Protein AF-A0A7C5SHK0-F1 (afdb_monomer_lite)

Radius of gyration: 22.22 Å; chains: 1; bounding box: 42×18×76 Å

Foldseek 3Di:
DDFDVVLLVLLVVLVVLLVVLVVCVVVVVVVCNVVSVVVSVVSVVVRDPPDDGDPVSVVSVVVSVVSVVVSVVSVVVVVVVVVVVVVVVVVVVVVVVVVCVVPVD

Structure (mmCIF, N/CA/C/O backbone):
data_AF-A0A7C5SHK0-F1
#
_entry.id   AF-A0A7C5SHK0-F1
#
loop_
_atom_site.group_PDB
_atom_site.id
_atom_site.type_symbol
_atom_site.label_atom_id
_atom_site.label_alt_id
_atom_site.label_comp_id
_atom_site.label_asym_id
_atom_site.label_entity_id
_atom_site.label_seq_id
_atom_site.pdbx_PDB_ins_code
_atom_site.Cartn_x
_atom_site.Cartn_y
_atom_site.Cartn_z
_atom_site.occupancy
_atom_site.B_iso_or_equiv
_atom_site.auth_seq_id
_atom_site.auth_comp_id
_atom_site.auth_asym_id
_atom_site.auth_atom_id
_atom_site.pdbx_PDB_model_num
ATOM 1 N N . MET A 1 1 ? 12.609 -0.882 -31.853 1.00 48.56 1 MET A N 1
ATOM 2 C CA . MET A 1 1 ? 12.584 0.415 -31.149 1.00 48.56 1 MET A CA 1
ATOM 3 C C . MET A 1 1 ? 12.992 0.101 -29.721 1.00 48.56 1 MET A C 1
ATOM 5 O O . MET A 1 1 ? 12.261 -0.628 -29.065 1.00 48.56 1 MET A O 1
ATOM 9 N N . ASN A 1 2 ? 14.216 0.455 -29.321 1.00 53.00 2 ASN A N 1
ATOM 10 C CA . ASN A 1 2 ? 14.704 0.149 -27.973 1.00 53.00 2 ASN A CA 1
ATOM 11 C C . ASN A 1 2 ? 13.965 1.034 -26.960 1.00 53.00 2 ASN A C 1
ATOM 13 O O . ASN A 1 2 ? 13.710 2.196 -27.289 1.00 53.00 2 ASN A O 1
ATOM 17 N N . PRO A 1 3 ? 13.589 0.508 -25.781 1.00 56.75 3 PRO A N 1
ATOM 18 C CA . PRO A 1 3 ? 13.035 1.332 -24.719 1.00 56.75 3 PRO A CA 1
ATOM 19 C C . PRO A 1 3 ? 14.032 2.434 -24.355 1.00 56.75 3 PRO A C 1
ATOM 21 O O . PRO A 1 3 ? 15.243 2.208 -24.355 1.00 56.75 3 PRO A O 1
ATOM 24 N N . ASP A 1 4 ? 13.522 3.633 -24.080 1.00 65.50 4 ASP A N 1
ATOM 25 C CA . ASP A 1 4 ? 14.339 4.681 -23.482 1.00 65.50 4 ASP A CA 1
ATOM 26 C C . ASP A 1 4 ? 14.812 4.167 -22.107 1.00 65.50 4 ASP A C 1
ATOM 28 O O . ASP A 1 4 ? 13.963 3.881 -21.250 1.00 65.50 4 ASP A O 1
ATOM 32 N N . PRO A 1 5 ? 16.132 4.007 -21.885 1.00 67.31 5 PRO A N 1
ATOM 33 C CA . PRO A 1 5 ? 16.662 3.438 -20.648 1.00 67.31 5 PRO A CA 1
ATOM 34 C C . PRO A 1 5 ? 16.252 4.248 -19.410 1.00 67.31 5 PRO A C 1
ATOM 36 O O . PRO A 1 5 ? 16.229 3.707 -18.305 1.00 67.31 5 PRO A O 1
ATOM 39 N N . GLY A 1 6 ? 15.874 5.523 -19.576 1.00 80.38 6 GLY A N 1
ATOM 40 C CA . GLY A 1 6 ? 15.345 6.343 -18.490 1.00 80.38 6 GLY A CA 1
ATOM 41 C C . GLY A 1 6 ? 13.973 5.879 -17.993 1.00 80.38 6 GLY A C 1
ATOM 42 O O . GLY A 1 6 ? 13.740 5.840 -16.786 1.00 80.38 6 GLY A O 1
ATOM 43 N N . VAL A 1 7 ? 13.067 5.484 -18.892 1.00 82.00 7 VAL A N 1
ATOM 44 C CA . VAL A 1 7 ? 11.695 5.094 -18.517 1.00 82.00 7 VAL A CA 1
ATOM 45 C C . VAL A 1 7 ? 11.671 3.705 -17.882 1.00 82.00 7 VAL A C 1
ATOM 47 O O . VAL A 1 7 ? 10.951 3.481 -16.910 1.00 82.00 7 VAL A O 1
ATOM 50 N N . GLU A 1 8 ? 12.496 2.787 -18.381 1.00 84.44 8 GLU A N 1
ATOM 51 C CA . GLU A 1 8 ? 12.657 1.455 -17.793 1.00 84.44 8 GLU A CA 1
ATOM 52 C C . GLU A 1 8 ? 13.237 1.533 -16.373 1.00 84.44 8 GLU A C 1
ATOM 54 O O . GLU A 1 8 ? 12.701 0.916 -15.451 1.00 84.44 8 GLU A O 1
ATOM 59 N N . ALA A 1 9 ? 14.251 2.378 -16.156 1.00 87.00 9 ALA A N 1
ATOM 60 C CA . ALA A 1 9 ? 14.807 2.620 -14.826 1.00 87.00 9 ALA A CA 1
ATOM 61 C C . ALA A 1 9 ? 13.778 3.231 -13.857 1.00 87.00 9 ALA A C 1
ATOM 63 O O . ALA A 1 9 ? 13.730 2.856 -12.684 1.00 87.00 9 ALA A O 1
ATOM 64 N N . LEU A 1 10 ? 12.923 4.144 -14.334 1.00 88.38 10 LEU A N 1
ATOM 65 C CA . LEU A 1 10 ? 11.834 4.708 -13.531 1.00 88.38 10 LEU A CA 1
ATOM 66 C C . LEU A 1 10 ? 10.788 3.648 -13.163 1.00 88.38 10 LEU A C 1
ATOM 68 O O . LEU A 1 10 ? 10.369 3.589 -12.007 1.00 88.38 10 LEU A O 1
ATOM 72 N N . ALA A 1 11 ? 10.391 2.792 -14.107 1.00 87.06 11 ALA A N 1
ATOM 73 C CA . ALA A 1 11 ? 9.450 1.703 -13.850 1.00 87.06 11 ALA A CA 1
ATOM 74 C C . ALA A 1 11 ? 10.020 0.677 -12.854 1.00 87.06 11 ALA A C 1
ATOM 76 O O . ALA A 1 11 ? 9.320 0.265 -11.928 1.00 87.06 11 ALA A O 1
ATOM 77 N N . GLN A 1 12 ? 11.302 0.323 -12.986 1.00 89.00 12 GLN A N 1
ATOM 78 C CA . GLN A 1 12 ? 11.990 -0.564 -12.045 1.00 89.00 12 GLN A CA 1
ATOM 79 C C . GLN A 1 12 ? 12.036 0.042 -10.641 1.00 89.00 12 GLN A C 1
ATOM 81 O O . GLN A 1 12 ? 11.687 -0.611 -9.657 1.00 89.00 12 GLN A O 1
ATOM 86 N N . ARG A 1 13 ? 12.389 1.326 -10.548 1.00 91.69 13 ARG A N 1
ATOM 87 C CA . ARG A 1 13 ? 12.397 2.055 -9.280 1.00 91.69 13 ARG A CA 1
ATOM 88 C C . ARG A 1 13 ? 11.013 2.075 -8.631 1.00 91.69 13 ARG A C 1
ATOM 90 O O . ARG A 1 13 ? 10.915 1.919 -7.419 1.00 91.69 13 ARG A O 1
ATOM 97 N N . LEU A 1 14 ? 9.938 2.240 -9.404 1.00 91.44 14 LEU A N 1
ATOM 98 C CA . LEU A 1 14 ? 8.578 2.180 -8.863 1.00 91.44 14 LEU A CA 1
ATOM 99 C C . LEU A 1 14 ? 8.245 0.806 -8.272 1.00 91.44 14 LEU A C 1
ATOM 101 O O . LEU A 1 14 ? 7.636 0.760 -7.206 1.00 91.44 14 LEU A O 1
ATOM 105 N N . LEU A 1 15 ? 8.662 -0.292 -8.912 1.00 89.75 15 LEU A N 1
ATOM 106 C CA . LEU A 1 15 ? 8.474 -1.642 -8.364 1.00 89.75 15 LEU A CA 1
ATOM 107 C C . LEU A 1 15 ? 9.178 -1.803 -7.014 1.00 89.75 15 LEU A C 1
ATOM 109 O O . LEU A 1 15 ? 8.585 -2.296 -6.056 1.00 89.75 15 LEU A O 1
ATOM 113 N N . GLU A 1 16 ? 10.422 -1.337 -6.917 1.00 91.31 16 GLU A N 1
ATOM 114 C CA . GLU A 1 16 ? 11.194 -1.372 -5.670 1.00 91.31 16 GLU A CA 1
ATOM 115 C C . GLU A 1 16 ? 10.537 -0.540 -4.565 1.00 91.31 16 GLU A C 1
ATOM 117 O O . GLU A 1 16 ? 10.481 -0.969 -3.411 1.00 91.31 16 GLU A O 1
ATOM 122 N N . MET A 1 17 ? 9.988 0.624 -4.917 1.00 92.88 17 MET A N 1
ATOM 123 C CA . MET A 1 17 ? 9.279 1.484 -3.972 1.00 92.88 17 MET A CA 1
ATOM 124 C C . MET A 1 17 ? 7.991 0.838 -3.462 1.00 92.88 17 MET A C 1
ATOM 126 O O . MET A 1 17 ? 7.747 0.874 -2.260 1.00 92.88 17 MET A O 1
ATOM 130 N N . VAL A 1 18 ? 7.202 0.194 -4.326 1.00 90.75 18 VAL A N 1
ATOM 131 C CA . VAL A 1 18 ? 5.989 -0.517 -3.887 1.00 90.75 18 VAL A CA 1
ATOM 132 C C . VAL A 1 18 ? 6.337 -1.703 -2.982 1.00 90.75 18 VAL A C 1
ATOM 134 O O . VAL A 1 18 ? 5.700 -1.894 -1.948 1.00 90.75 18 VAL A O 1
ATOM 137 N N . ALA A 1 19 ? 7.390 -2.459 -3.299 1.00 89.38 19 ALA A N 1
ATOM 138 C CA . ALA A 1 19 ? 7.871 -3.526 -2.422 1.00 89.38 19 ALA A CA 1
ATOM 139 C C . ALA A 1 19 ? 8.337 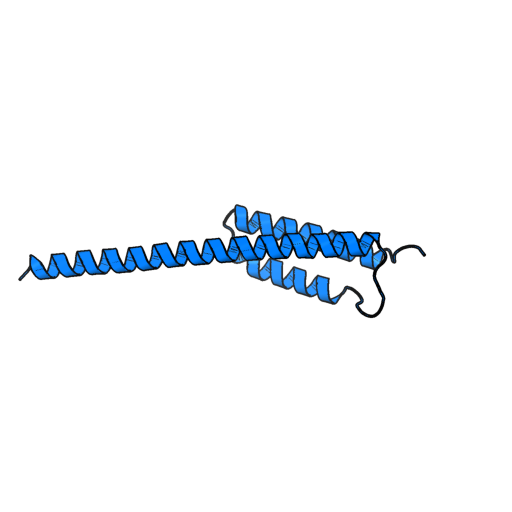-2.991 -1.053 1.00 89.38 19 ALA A C 1
ATOM 141 O O . ALA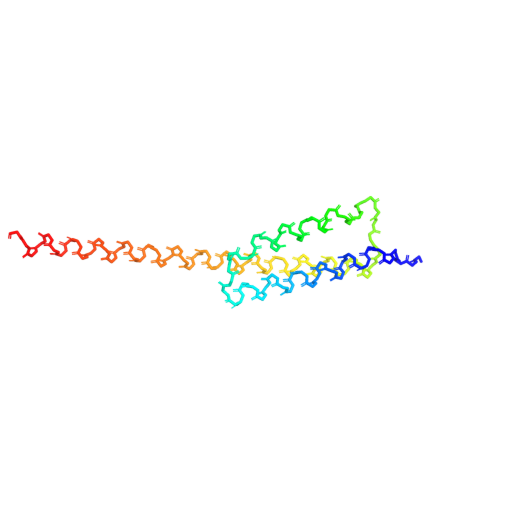 A 1 19 ? 8.087 -3.618 -0.021 1.00 89.38 19 ALA A O 1
ATOM 142 N N . ALA A 1 20 ? 8.989 -1.825 -1.017 1.00 91.12 20 ALA A N 1
ATOM 143 C CA . ALA A 1 20 ? 9.368 -1.173 0.234 1.00 91.12 20 ALA A CA 1
ATOM 144 C C . ALA A 1 20 ? 8.141 -0.702 1.038 1.00 91.12 20 ALA A C 1
ATOM 146 O O . ALA A 1 20 ? 8.094 -0.926 2.246 1.00 91.12 20 ALA A O 1
ATOM 147 N N . GLU A 1 21 ? 7.128 -0.124 0.384 1.00 90.25 21 GLU A N 1
ATOM 148 C CA . GLU A 1 21 ? 5.852 0.260 1.013 1.00 90.25 21 GLU A CA 1
ATOM 149 C C . GLU A 1 21 ? 5.165 -0.947 1.669 1.00 90.25 21 GLU A C 1
ATOM 151 O O . GLU A 1 21 ? 4.750 -0.876 2.826 1.00 90.25 21 GLU A O 1
ATOM 156 N N . GLN A 1 22 ? 5.098 -2.080 0.966 1.00 86.94 22 GLN A N 1
ATOM 157 C CA . GLN A 1 22 ? 4.516 -3.314 1.500 1.00 86.94 22 GLN A CA 1
ATOM 158 C C . GLN A 1 22 ? 5.275 -3.832 2.725 1.00 86.94 22 GLN A C 1
ATOM 160 O O . GLN A 1 22 ? 4.648 -4.285 3.682 1.00 86.94 22 GLN A O 1
ATOM 165 N N . ARG A 1 23 ? 6.612 -3.734 2.735 1.00 90.44 23 ARG A N 1
ATOM 166 C CA . ARG A 1 23 ? 7.421 -4.100 3.909 1.00 90.44 23 ARG A CA 1
ATOM 167 C C . ARG A 1 23 ? 7.137 -3.200 5.101 1.00 90.44 23 ARG A C 1
ATOM 169 O O . ARG A 1 23 ? 6.936 -3.723 6.188 1.00 90.44 23 ARG A O 1
ATOM 176 N N . LEU A 1 24 ? 7.047 -1.883 4.902 1.00 90.50 24 LEU A N 1
ATOM 177 C CA . LEU A 1 24 ? 6.697 -0.951 5.982 1.00 90.50 24 LEU A CA 1
ATOM 178 C C . LEU A 1 24 ? 5.345 -1.308 6.610 1.00 90.50 24 LEU A C 1
ATOM 180 O O . LEU A 1 24 ? 5.216 -1.326 7.832 1.00 90.50 24 LEU A O 1
ATOM 184 N N . ILE A 1 25 ? 4.355 -1.651 5.783 1.00 87.12 25 ILE A N 1
ATOM 185 C CA . ILE A 1 25 ? 3.027 -2.066 6.253 1.00 87.12 25 ILE A CA 1
ATOM 186 C C . ILE A 1 25 ? 3.100 -3.396 7.007 1.00 87.12 25 ILE A C 1
ATOM 188 O O . ILE A 1 25 ? 2.539 -3.506 8.095 1.00 87.12 25 ILE A O 1
ATOM 192 N N . ALA A 1 26 ? 3.810 -4.389 6.467 1.00 85.31 26 ALA A N 1
ATOM 193 C CA . ALA A 1 26 ? 3.979 -5.693 7.106 1.00 85.31 26 ALA A CA 1
ATOM 194 C C . ALA A 1 26 ? 4.742 -5.608 8.443 1.00 85.31 26 ALA A C 1
ATOM 196 O O . ALA A 1 26 ? 4.447 -6.358 9.369 1.00 85.31 26 ALA A O 1
ATOM 197 N N . GLU A 1 27 ? 5.693 -4.679 8.556 1.00 90.62 27 GLU A N 1
ATOM 198 C CA . GLU A 1 27 ? 6.451 -4.385 9.779 1.00 90.62 27 GLU A CA 1
ATOM 199 C C . GLU A 1 27 ? 5.672 -3.500 10.771 1.00 90.62 27 GLU A C 1
ATOM 201 O O . GLU A 1 27 ? 6.157 -3.239 11.870 1.00 90.62 27 GLU A O 1
ATOM 206 N N . GLY A 1 28 ? 4.474 -3.025 10.407 1.00 86.00 28 GLY A N 1
ATOM 207 C CA . GLY A 1 28 ? 3.654 -2.149 11.248 1.00 86.00 28 GLY A CA 1
ATOM 208 C C . GLY A 1 28 ? 4.164 -0.707 11.357 1.00 86.00 28 GLY A C 1
ATOM 209 O O . GLY A 1 28 ? 3.653 0.053 12.176 1.00 86.00 28 GLY A O 1
ATOM 210 N N . ARG A 1 29 ? 5.129 -0.308 10.520 1.00 90.94 29 ARG A N 1
ATOM 211 C CA . ARG A 1 29 ? 5.739 1.035 10.460 1.00 90.94 29 ARG A CA 1
ATOM 212 C C . ARG A 1 29 ? 4.861 1.997 9.658 1.00 90.94 29 ARG A C 1
ATOM 214 O O . ARG A 1 29 ? 5.262 2.560 8.635 1.00 90.94 29 ARG A O 1
ATOM 221 N N . LEU A 1 30 ? 3.606 2.126 10.083 1.00 87.56 30 LEU A N 1
ATOM 222 C CA . LEU A 1 30 ? 2.555 2.831 9.344 1.00 87.56 30 LEU A CA 1
ATOM 223 C C . LEU A 1 30 ? 2.809 4.341 9.238 1.00 87.56 30 LEU A C 1
ATOM 225 O O . LEU A 1 30 ? 2.355 4.975 8.289 1.00 87.56 30 LEU A O 1
ATOM 229 N N . GLU A 1 31 ? 3.560 4.915 10.171 1.00 91.38 31 GLU A N 1
ATOM 230 C CA . GLU A 1 31 ? 3.964 6.320 10.192 1.00 91.38 31 GLU A CA 1
ATOM 231 C C . GLU A 1 31 ? 4.902 6.708 9.037 1.00 91.38 31 GLU A C 1
ATOM 233 O O . GLU A 1 31 ? 4.937 7.872 8.638 1.00 91.38 31 GLU A O 1
ATOM 238 N N . GLU A 1 32 ? 5.618 5.743 8.454 1.00 91.69 32 GLU A N 1
ATOM 239 C CA . GLU A 1 32 ? 6.551 5.968 7.340 1.00 91.69 32 GLU A CA 1
ATOM 240 C C . GLU A 1 32 ? 5.887 5.806 5.965 1.00 91.69 32 GLU A C 1
ATOM 242 O O . GLU A 1 32 ? 6.376 6.332 4.960 1.00 91.69 32 GLU A O 1
ATOM 247 N N . VAL A 1 33 ? 4.736 5.131 5.914 1.00 89.94 33 VAL A N 1
ATOM 248 C CA . VAL A 1 33 ? 3.987 4.856 4.678 1.00 89.94 33 VAL A CA 1
ATOM 249 C C . VAL A 1 33 ? 3.593 6.137 3.921 1.00 89.94 33 VAL A C 1
ATOM 251 O O . VAL A 1 33 ? 3.784 6.169 2.703 1.00 89.94 33 VAL A O 1
ATOM 254 N N . PRO A 1 34 ? 3.111 7.226 4.563 1.00 90.19 34 PRO A N 1
ATOM 255 C CA . PRO A 1 34 ? 2.769 8.458 3.850 1.00 90.19 34 PRO A CA 1
ATOM 256 C C . PRO A 1 34 ? 3.956 9.073 3.101 1.00 90.19 34 PRO A C 1
ATOM 258 O O . PRO A 1 34 ? 3.808 9.496 1.954 1.00 90.19 34 PRO A O 1
ATOM 261 N N . ALA A 1 35 ? 5.140 9.084 3.720 1.00 91.75 35 ALA A N 1
ATOM 262 C CA . ALA A 1 35 ? 6.348 9.625 3.104 1.00 91.75 35 ALA A CA 1
ATOM 263 C C . ALA A 1 35 ? 6.804 8.765 1.913 1.00 91.75 35 ALA A C 1
ATOM 265 O O . ALA A 1 35 ? 7.170 9.306 0.866 1.00 91.75 35 ALA A O 1
ATOM 266 N N . ALA A 1 36 ? 6.729 7.436 2.044 1.00 90.62 36 ALA A N 1
ATOM 267 C CA . ALA A 1 36 ? 7.031 6.504 0.957 1.00 90.62 36 ALA A CA 1
ATOM 268 C C . ALA A 1 36 ? 6.085 6.703 -0.245 1.00 90.62 36 ALA A C 1
ATOM 270 O O . ALA A 1 36 ? 6.552 6.878 -1.376 1.00 90.62 36 ALA A O 1
ATOM 271 N N . LEU A 1 37 ? 4.775 6.811 0.010 1.00 88.50 37 LEU A N 1
ATOM 272 C CA . LEU A 1 37 ? 3.761 7.074 -1.016 1.00 88.50 37 LEU A CA 1
ATOM 273 C C . LEU A 1 37 ? 3.982 8.414 -1.729 1.00 88.50 37 LEU A C 1
ATOM 275 O O . LEU A 1 37 ? 3.837 8.499 -2.951 1.00 88.50 37 LEU A O 1
ATOM 279 N N . GLU A 1 38 ? 4.349 9.467 -0.996 1.00 91.12 38 GLU A N 1
ATOM 280 C CA . GLU A 1 38 ? 4.642 10.773 -1.590 1.00 91.12 38 GLU A CA 1
ATOM 281 C C . GLU A 1 38 ? 5.853 10.697 -2.529 1.00 91.12 38 GLU A C 1
ATOM 283 O O . GLU A 1 38 ? 5.833 11.258 -3.631 1.00 91.12 38 GLU A O 1
ATOM 288 N N . GLN A 1 39 ? 6.900 9.965 -2.137 1.00 91.00 39 GLN A N 1
ATOM 289 C CA . GLN A 1 39 ? 8.034 9.730 -3.024 1.00 91.00 39 GLN A CA 1
ATOM 290 C C . GLN A 1 39 ? 7.621 8.946 -4.271 1.00 91.00 39 GLN A C 1
ATOM 292 O O . GLN A 1 39 ? 8.026 9.316 -5.376 1.00 91.00 39 GLN A O 1
ATOM 297 N N . ARG A 1 40 ? 6.792 7.904 -4.133 1.00 90.38 40 ARG A N 1
ATOM 298 C CA . ARG A 1 40 ? 6.318 7.118 -5.280 1.00 90.38 40 ARG A CA 1
ATOM 299 C C . ARG A 1 40 ? 5.528 7.985 -6.253 1.00 90.38 40 ARG A C 1
ATOM 301 O O . ARG A 1 40 ? 5.766 7.926 -7.458 1.00 90.38 40 ARG A O 1
ATOM 308 N N . GLN A 1 41 ? 4.660 8.863 -5.748 1.00 89.50 41 GLN A N 1
ATOM 309 C CA . GLN A 1 41 ? 3.935 9.828 -6.580 1.00 89.50 41 GLN A CA 1
ATOM 310 C C . GLN A 1 41 ? 4.871 10.795 -7.315 1.00 89.50 41 GLN A C 1
ATOM 312 O O . GLN A 1 41 ? 4.623 11.114 -8.479 1.00 89.50 41 GLN A O 1
ATOM 317 N N . LYS A 1 42 ? 5.956 11.253 -6.673 1.00 90.81 42 LYS A N 1
ATOM 318 C CA . LYS A 1 42 ? 6.967 12.100 -7.331 1.00 90.81 42 LYS A CA 1
ATOM 319 C C . LYS A 1 42 ? 7.634 11.372 -8.497 1.00 90.81 42 LYS A C 1
ATOM 321 O O . LYS A 1 42 ? 7.788 11.977 -9.553 1.00 90.81 42 LYS A O 1
ATOM 326 N N . VAL A 1 43 ? 7.979 10.095 -8.330 1.00 89.44 43 VAL A N 1
ATOM 327 C CA . VAL A 1 43 ? 8.583 9.273 -9.394 1.00 89.44 43 VAL A CA 1
ATOM 328 C C . VAL A 1 43 ? 7.573 8.970 -10.504 1.00 89.44 43 VAL A C 1
ATOM 330 O O . VAL A 1 43 ? 7.907 9.101 -11.676 1.00 89.44 43 VAL A O 1
ATOM 333 N N . MET A 1 44 ? 6.314 8.668 -10.173 1.00 87.19 44 MET A N 1
ATOM 334 C CA . MET A 1 44 ? 5.263 8.446 -11.177 1.00 87.19 44 MET A CA 1
ATOM 335 C C . MET A 1 44 ? 5.067 9.648 -12.108 1.00 87.19 44 MET A C 1
ATOM 337 O O . MET A 1 44 ? 4.873 9.465 -13.304 1.00 87.19 44 MET A O 1
ATOM 341 N N . ARG A 1 45 ? 5.151 10.880 -11.586 1.00 88.50 45 ARG A N 1
ATOM 342 C CA . ARG A 1 45 ? 5.029 12.107 -12.397 1.00 88.50 45 ARG A CA 1
ATOM 343 C C . ARG A 1 45 ? 6.193 12.321 -13.369 1.00 88.50 45 ARG A C 1
ATOM 345 O O . ARG A 1 45 ? 6.071 13.151 -14.261 1.00 88.50 45 ARG A O 1
ATOM 352 N N . GLN A 1 46 ? 7.310 11.618 -13.185 1.00 87.38 46 GLN A N 1
ATOM 353 C CA . GLN A 1 46 ? 8.468 11.686 -14.081 1.00 87.38 46 GLN A CA 1
ATOM 354 C C . GLN A 1 46 ? 8.322 10.753 -15.286 1.00 87.38 46 GLN A C 1
ATOM 356 O O . GLN A 1 46 ? 9.091 10.875 -16.235 1.00 87.38 46 GLN A O 1
ATOM 361 N N . ILE A 1 47 ? 7.357 9.827 -15.263 1.00 83.50 47 ILE A N 1
ATOM 362 C CA . ILE A 1 47 ? 7.109 8.935 -16.392 1.00 83.50 47 ILE A CA 1
ATOM 363 C C . ILE A 1 47 ? 6.400 9.728 -17.496 1.00 83.50 47 ILE A C 1
ATOM 365 O O . ILE A 1 47 ? 5.314 10.266 -17.253 1.00 83.50 47 ILE A O 1
ATOM 369 N N . PRO A 1 48 ? 6.980 9.808 -18.706 1.00 79.75 48 PRO A N 1
ATOM 370 C CA . PRO A 1 48 ? 6.345 10.495 -19.819 1.00 79.75 48 PRO A CA 1
ATOM 371 C C . PRO A 1 48 ? 5.034 9.790 -20.185 1.00 79.75 48 PRO A C 1
ATOM 373 O O . PRO A 1 48 ? 5.004 8.580 -20.394 1.00 79.75 48 PRO A O 1
ATOM 376 N N . THR A 1 49 ? 3.945 10.557 -20.257 1.00 75.50 49 THR A N 1
ATOM 377 C CA . THR A 1 49 ? 2.604 10.059 -20.625 1.00 75.50 49 THR A CA 1
ATOM 378 C C . THR A 1 49 ? 2.258 10.318 -22.092 1.00 75.50 49 THR A C 1
ATOM 380 O O . THR A 1 49 ? 1.290 9.759 -22.601 1.00 75.50 49 THR A O 1
ATOM 383 N N . ASP A 1 50 ? 3.083 11.104 -22.788 1.00 74.12 50 ASP A N 1
ATOM 384 C CA . ASP A 1 50 ? 2.851 11.528 -24.173 1.00 74.12 50 ASP A CA 1
ATOM 385 C C . ASP A 1 50 ? 3.140 10.432 -25.211 1.00 74.12 50 ASP A C 1
ATOM 387 O O . ASP A 1 50 ? 2.745 10.551 -26.371 1.00 74.12 50 ASP A O 1
ATOM 391 N N . GLN A 1 51 ? 3.832 9.356 -24.824 1.00 68.69 51 GLN A N 1
ATOM 392 C CA . GLN A 1 51 ? 4.168 8.241 -25.709 1.00 68.69 51 GLN A CA 1
ATOM 393 C C . GLN A 1 51 ? 3.764 6.914 -25.077 1.00 68.69 51 GLN A C 1
ATOM 395 O O . GLN A 1 51 ? 3.963 6.691 -23.883 1.00 68.69 51 GLN A O 1
ATOM 400 N N . ALA A 1 52 ? 3.213 6.015 -25.895 1.00 74.94 52 ALA A N 1
ATOM 401 C CA . ALA A 1 52 ? 2.889 4.669 -25.447 1.00 74.94 52 ALA A CA 1
ATOM 402 C C . ALA A 1 52 ? 4.180 3.961 -24.990 1.00 74.94 52 ALA A C 1
ATOM 404 O O . ALA A 1 52 ? 5.125 3.869 -25.782 1.00 74.94 52 ALA A O 1
ATOM 405 N N . PRO A 1 53 ? 4.246 3.467 -23.740 1.00 78.38 53 PRO A N 1
ATOM 406 C CA . PRO A 1 53 ? 5.449 2.831 -23.238 1.00 78.38 53 PRO A CA 1
ATOM 407 C C . PRO A 1 53 ? 5.749 1.547 -24.029 1.00 78.38 53 PRO A C 1
ATOM 409 O O . PRO A 1 53 ? 4.825 0.850 -24.466 1.00 78.38 53 PRO A O 1
ATOM 412 N N . PRO A 1 54 ? 7.035 1.193 -24.188 1.00 82.12 54 PRO A N 1
ATOM 413 C CA . PRO A 1 54 ? 7.447 -0.093 -24.737 1.00 82.12 54 PRO A CA 1
ATOM 414 C C . PRO A 1 54 ? 6.770 -1.264 -23.998 1.00 82.12 54 PRO A C 1
ATOM 416 O O . PRO A 1 54 ? 6.543 -1.152 -22.792 1.00 82.12 54 PRO A O 1
ATOM 419 N N . PRO A 1 55 ? 6.496 -2.408 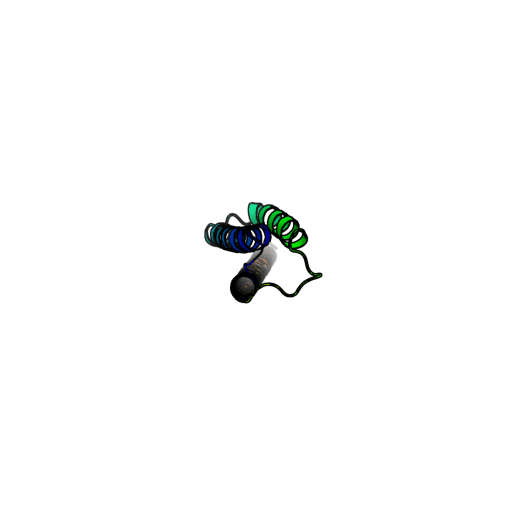-24.656 1.00 84.56 55 PRO A N 1
ATOM 420 C CA . PRO A 1 55 ? 5.777 -3.528 -24.039 1.00 84.56 55 PRO A CA 1
ATOM 421 C C . PRO A 1 55 ? 6.359 -4.007 -22.699 1.00 84.56 55 PRO A C 1
ATOM 423 O O . PRO A 1 55 ? 5.600 -4.267 -21.773 1.00 84.56 55 PRO A O 1
ATOM 426 N N . ALA A 1 56 ? 7.690 -4.051 -22.571 1.00 81.69 56 ALA A N 1
ATOM 427 C CA . ALA A 1 56 ? 8.366 -4.435 -21.328 1.00 81.69 56 ALA A CA 1
ATOM 428 C C . ALA A 1 56 ? 8.104 -3.438 -20.184 1.00 81.69 56 ALA A C 1
ATOM 430 O O . ALA A 1 56 ? 7.730 -3.828 -19.082 1.00 81.69 56 ALA A O 1
ATOM 431 N N . VAL A 1 57 ? 8.214 -2.137 -20.468 1.00 83.56 57 VAL A N 1
ATOM 432 C CA . VAL A 1 57 ? 7.907 -1.065 -19.508 1.00 83.56 57 VAL A CA 1
ATOM 433 C C . VAL A 1 57 ? 6.430 -1.098 -19.125 1.00 83.56 57 VAL A C 1
ATOM 435 O O . VAL A 1 57 ? 6.089 -0.922 -17.960 1.00 83.56 57 VAL A O 1
ATOM 438 N N . ARG A 1 58 ? 5.542 -1.361 -20.088 1.00 85.62 58 ARG A N 1
ATOM 439 C CA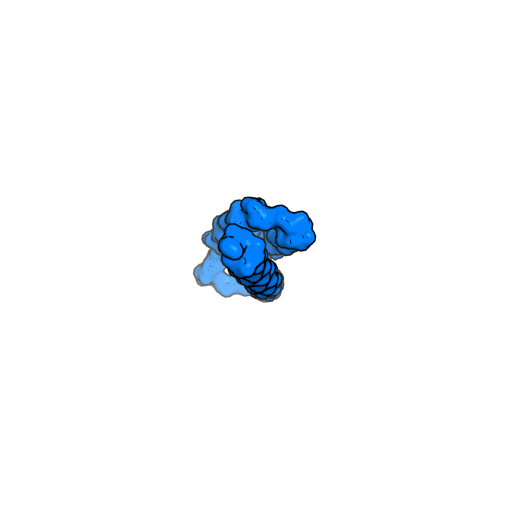 . ARG A 1 58 ? 4.108 -1.496 -19.830 1.00 85.62 58 ARG A CA 1
ATOM 440 C C . ARG A 1 58 ? 3.816 -2.626 -18.845 1.00 85.62 58 ARG A C 1
ATOM 442 O O . ARG A 1 58 ? 3.105 -2.387 -17.879 1.00 85.62 58 ARG A O 1
ATOM 449 N N . GLU A 1 59 ? 4.405 -3.804 -19.042 1.00 87.94 59 GLU A N 1
ATOM 450 C CA . GLU A 1 59 ? 4.243 -4.933 -18.118 1.00 87.94 59 GLU A CA 1
ATOM 451 C C . GLU A 1 59 ? 4.721 -4.580 -16.699 1.00 87.94 59 GLU A C 1
ATOM 453 O O . GLU A 1 59 ? 4.079 -4.932 -15.711 1.00 87.94 59 GLU A O 1
ATOM 458 N N . MET A 1 60 ? 5.826 -3.839 -16.581 1.00 86.25 60 MET A N 1
ATOM 459 C CA . MET A 1 60 ? 6.321 -3.369 -15.285 1.00 86.25 60 MET A CA 1
ATOM 460 C C . MET A 1 60 ? 5.356 -2.382 -14.624 1.00 86.25 60 MET A C 1
ATOM 462 O O . MET A 1 60 ? 5.101 -2.494 -13.429 1.00 86.25 60 MET A O 1
ATOM 466 N N . LEU A 1 61 ? 4.791 -1.439 -15.381 1.00 86.25 61 LEU A N 1
ATOM 467 C CA . LEU A 1 61 ? 3.813 -0.479 -14.860 1.00 86.25 61 LEU A CA 1
ATOM 468 C C . LEU A 1 61 ? 2.487 -1.143 -14.477 1.00 86.25 61 LEU A C 1
ATOM 470 O O . LEU A 1 61 ? 1.893 -0.766 -13.466 1.00 86.25 61 LEU A O 1
ATOM 474 N N . ASP A 1 62 ? 2.056 -2.154 -15.230 1.00 89.25 62 ASP A N 1
ATOM 475 C CA . ASP A 1 62 ? 0.891 -2.966 -14.884 1.00 89.25 62 ASP A CA 1
ATOM 476 C C . ASP A 1 62 ? 1.138 -3.714 -13.560 1.00 89.25 62 ASP A C 1
ATOM 478 O O . ASP A 1 62 ? 0.296 -3.658 -12.664 1.00 89.25 62 ASP A O 1
ATOM 482 N N . LYS A 1 63 ? 2.337 -4.280 -13.352 1.00 89.06 63 LYS A N 1
ATOM 483 C CA . LYS A 1 63 ? 2.732 -4.865 -12.055 1.00 89.06 63 LYS A CA 1
ATOM 484 C C . LYS A 1 63 ? 2.759 -3.834 -10.924 1.00 89.06 63 LYS A C 1
ATOM 486 O O . LYS A 1 63 ? 2.238 -4.108 -9.849 1.00 89.06 63 LYS A O 1
ATOM 491 N N . VAL A 1 64 ? 3.312 -2.636 -11.148 1.00 88.19 64 VAL A N 1
ATOM 492 C CA . VAL A 1 64 ? 3.290 -1.541 -10.152 1.00 88.19 64 VAL A CA 1
ATOM 493 C C . VAL A 1 64 ? 1.856 -1.219 -9.734 1.00 88.19 64 VAL A C 1
ATOM 495 O O . VAL A 1 64 ? 1.591 -0.998 -8.551 1.00 88.19 64 VAL A O 1
ATOM 498 N N . ARG A 1 65 ? 0.926 -1.193 -10.693 1.00 88.00 65 ARG A N 1
ATOM 499 C CA . ARG A 1 65 ? -0.492 -0.954 -10.427 1.00 88.00 65 ARG A CA 1
ATOM 500 C C . ARG A 1 65 ? -1.111 -2.089 -9.615 1.00 88.00 65 ARG A C 1
ATOM 502 O O . ARG A 1 65 ? -1.734 -1.805 -8.597 1.00 88.00 65 ARG A O 1
ATOM 509 N N . GLU A 1 66 ? -0.925 -3.340 -10.030 1.00 90.56 66 GLU A N 1
ATOM 510 C CA . GLU A 1 66 ? -1.454 -4.507 -9.311 1.00 90.56 66 GLU A CA 1
ATOM 511 C C . GLU A 1 66 ? -0.964 -4.555 -7.859 1.00 90.56 66 GLU A C 1
ATOM 513 O O . GLU A 1 66 ? -1.754 -4.758 -6.935 1.00 90.56 66 GLU A O 1
ATOM 518 N N . GLU A 1 67 ? 0.330 -4.323 -7.638 1.00 87.00 67 GLU A N 1
ATOM 519 C CA . GLU A 1 67 ? 0.907 -4.294 -6.295 1.00 87.00 67 GLU A CA 1
ATOM 520 C C . GLU A 1 67 ? 0.399 -3.094 -5.476 1.00 87.00 67 GLU A C 1
ATOM 522 O O . GLU A 1 67 ? 0.156 -3.220 -4.275 1.00 87.00 67 GLU A O 1
ATOM 527 N N . GLY A 1 68 ? 0.158 -1.946 -6.118 1.00 85.38 68 GLY A N 1
ATOM 528 C CA . GLY A 1 68 ? -0.477 -0.786 -5.491 1.00 85.38 68 GLY A CA 1
ATOM 529 C C . GLY A 1 68 ? -1.918 -1.056 -5.041 1.00 85.38 68 GLY A C 1
ATOM 530 O O . GLY A 1 68 ? -2.291 -0.687 -3.925 1.00 85.38 68 GLY A O 1
ATOM 531 N N . ASP A 1 69 ? -2.711 -1.744 -5.864 1.00 87.56 69 ASP A N 1
ATOM 532 C CA . ASP A 1 69 ? -4.094 -2.119 -5.543 1.00 87.56 69 ASP A CA 1
ATOM 533 C C . ASP A 1 69 ? -4.147 -3.118 -4.368 1.00 87.56 69 ASP A C 1
ATOM 535 O O . ASP A 1 69 ? -5.000 -3.013 -3.475 1.00 87.56 69 ASP A O 1
ATOM 539 N N . ARG A 1 70 ? -3.184 -4.050 -4.299 1.00 86.50 70 ARG A N 1
ATOM 540 C CA . ARG A 1 70 ? -3.016 -4.949 -3.141 1.00 86.50 70 ARG A CA 1
ATOM 541 C C . ARG A 1 70 ? -2.666 -4.180 -1.871 1.00 86.50 70 ARG A C 1
ATOM 543 O O . ARG A 1 70 ? -3.289 -4.408 -0.835 1.00 86.50 70 ARG A O 1
ATOM 550 N N . THR A 1 71 ? -1.723 -3.243 -1.952 1.00 84.56 71 THR A N 1
ATOM 551 C CA . THR A 1 71 ? -1.346 -2.375 -0.828 1.00 84.56 71 THR A CA 1
ATOM 552 C C . THR A 1 71 ? -2.547 -1.588 -0.300 1.00 84.56 71 THR A C 1
ATOM 554 O O . THR A 1 71 ? -2.777 -1.545 0.908 1.00 84.56 71 THR A O 1
ATOM 557 N N . LEU A 1 72 ? -3.362 -1.015 -1.191 1.00 85.94 72 LEU A N 1
ATOM 558 C CA . LEU A 1 72 ? -4.580 -0.298 -0.809 1.00 85.94 72 LEU A CA 1
ATOM 559 C C . LEU A 1 72 ? -5.582 -1.218 -0.098 1.00 85.94 72 LEU A C 1
ATOM 561 O O . LEU A 1 72 ? -6.141 -0.844 0.931 1.00 85.94 72 LEU A O 1
ATOM 565 N N . THR A 1 73 ? -5.763 -2.435 -0.610 1.00 88.94 73 THR A N 1
ATOM 566 C CA . THR A 1 73 ? -6.641 -3.441 0.003 1.00 88.94 73 THR A CA 1
ATOM 567 C C . THR A 1 73 ? -6.195 -3.782 1.428 1.00 88.94 73 THR A C 1
ATOM 569 O O . THR A 1 73 ? -7.023 -3.799 2.340 1.00 88.94 73 THR A O 1
ATOM 572 N N . LEU A 1 74 ? -4.889 -3.982 1.646 1.00 84.38 74 LEU A N 1
ATOM 573 C CA . LEU A 1 74 ? -4.322 -4.240 2.976 1.00 84.38 74 LEU A CA 1
ATOM 574 C C . LEU A 1 74 ? -4.546 -3.064 3.933 1.00 84.38 74 LEU A C 1
ATOM 576 O O . LEU A 1 74 ? -4.982 -3.267 5.065 1.00 84.38 74 LEU A O 1
ATOM 580 N N . LEU A 1 75 ? -4.304 -1.832 3.478 1.00 86.50 75 LEU A N 1
ATOM 581 C CA . LEU A 1 75 ? -4.530 -0.630 4.285 1.00 86.50 75 LEU A CA 1
ATOM 582 C C . LEU A 1 75 ? -6.010 -0.447 4.652 1.00 86.50 75 LEU A C 1
ATOM 584 O O . LEU A 1 75 ? -6.319 -0.042 5.773 1.00 86.50 75 LEU A O 1
ATOM 588 N N . CYS A 1 76 ? -6.933 -0.762 3.740 1.00 88.56 76 CYS A N 1
ATOM 589 C CA . CYS A 1 76 ? -8.365 -0.744 4.037 1.00 88.56 76 CYS A CA 1
ATOM 590 C C . CYS A 1 76 ? -8.747 -1.796 5.083 1.00 88.56 76 CYS A C 1
ATOM 592 O O . CYS A 1 76 ? -9.477 -1.466 6.014 1.00 88.56 76 CYS A O 1
ATOM 594 N N . ALA A 1 77 ? -8.219 -3.018 4.978 1.00 88.56 77 ALA A N 1
ATOM 595 C CA . ALA A 1 77 ? -8.459 -4.065 5.971 1.00 88.56 77 ALA A CA 1
ATOM 596 C C . ALA A 1 77 ? -7.940 -3.659 7.364 1.00 88.56 77 ALA A C 1
ATOM 598 O O . ALA A 1 77 ? -8.683 -3.735 8.341 1.00 88.56 77 ALA A O 1
ATOM 599 N N . LEU A 1 78 ? -6.713 -3.129 7.438 1.00 87.38 78 LEU A N 1
ATOM 600 C CA . LEU A 1 78 ? -6.122 -2.586 8.669 1.00 87.38 78 LEU A CA 1
ATOM 601 C C . LEU A 1 78 ? -6.981 -1.472 9.281 1.00 87.38 78 LEU A C 1
ATOM 603 O O . LEU A 1 78 ? -7.218 -1.451 10.488 1.00 87.38 78 LEU A O 1
ATOM 607 N N . ARG A 1 79 ? -7.480 -0.544 8.456 1.00 90.38 79 ARG A N 1
ATOM 608 C CA . ARG A 1 79 ? -8.385 0.523 8.908 1.00 90.38 79 ARG A CA 1
ATOM 609 C C . ARG A 1 79 ? -9.654 -0.053 9.536 1.00 90.38 79 ARG A C 1
ATOM 611 O O . ARG A 1 79 ? -10.076 0.422 10.590 1.00 90.38 79 ARG A O 1
ATOM 618 N N . ASP A 1 80 ? -10.270 -1.032 8.884 1.00 92.25 80 ASP A N 1
ATOM 619 C CA . ASP A 1 80 ? -11.540 -1.607 9.329 1.00 92.25 80 ASP A CA 1
ATOM 620 C C . ASP A 1 80 ? -11.365 -2.400 10.636 1.00 92.25 80 ASP A C 1
ATOM 622 O O . ASP A 1 80 ? -12.197 -2.301 11.543 1.00 92.25 80 ASP A O 1
ATOM 626 N N . GLU A 1 81 ? -10.241 -3.103 10.790 1.00 90.81 81 GLU A N 1
ATOM 627 C CA . GLU A 1 81 ? -9.866 -3.787 12.030 1.00 90.81 81 GLU A CA 1
ATOM 628 C C . GLU A 1 81 ? -9.645 -2.798 13.188 1.00 90.81 81 GLU A C 1
ATOM 630 O O . GLU A 1 81 ? -10.224 -2.955 14.268 1.00 90.81 81 GLU A O 1
ATOM 635 N N . LEU A 1 82 ? -8.897 -1.714 12.955 1.00 90.19 82 LEU A N 1
ATOM 636 C CA . LEU A 1 82 ? -8.695 -0.652 13.948 1.00 90.19 82 LEU A CA 1
ATOM 637 C C . LEU A 1 82 ? -10.015 0.012 14.362 1.00 90.19 82 LEU A C 1
ATOM 639 O O . LEU A 1 82 ? -10.234 0.275 15.548 1.00 90.19 82 LEU A O 1
ATOM 643 N N . ALA A 1 83 ? -10.915 0.262 13.408 1.00 91.94 83 ALA A N 1
ATOM 644 C CA . ALA A 1 83 ? -12.236 0.815 13.692 1.00 91.94 83 ALA A CA 1
ATOM 645 C C . ALA A 1 83 ? -13.064 -0.129 14.581 1.00 91.94 83 ALA A C 1
ATOM 647 O O . ALA A 1 83 ? -13.639 0.311 15.581 1.00 91.94 83 ALA A O 1
ATOM 648 N N . SER A 1 84 ? -13.056 -1.428 14.269 1.00 93.69 84 SER A N 1
ATOM 649 C CA . SER A 1 84 ? -13.727 -2.459 15.066 1.00 93.69 84 SER A CA 1
ATOM 650 C C . SER A 1 84 ? -13.211 -2.492 16.510 1.00 93.69 84 SER A C 1
ATOM 652 O O . SER A 1 84 ? -14.0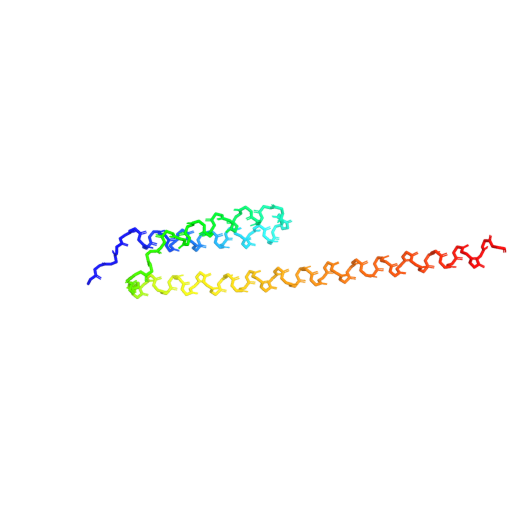03 -2.443 17.459 1.00 93.69 84 SER A O 1
ATOM 654 N N . HIS A 1 85 ? -11.887 -2.473 16.698 1.00 92.00 85 HIS A N 1
ATOM 655 C CA . HIS A 1 85 ? -11.271 -2.445 18.027 1.00 92.00 85 HIS A CA 1
ATOM 656 C C . HIS A 1 85 ? -11.604 -1.175 18.817 1.00 92.00 85 HIS A C 1
ATOM 658 O O . HIS A 1 85 ? -11.884 -1.248 20.018 1.00 92.00 85 HIS A O 1
ATOM 664 N N . LEU A 1 86 ? -11.623 -0.009 18.167 1.00 92.19 86 LEU A N 1
ATOM 665 C CA . LEU A 1 86 ? -12.016 1.245 18.813 1.00 92.19 86 LEU A CA 1
ATOM 666 C C . LEU A 1 86 ? -13.472 1.203 19.290 1.00 92.19 86 LEU A C 1
ATOM 668 O O . LEU A 1 86 ? -13.768 1.631 20.410 1.00 92.19 86 LEU A O 1
ATOM 672 N N . ASP A 1 87 ? -14.383 0.672 18.480 1.00 92.88 87 ASP A N 1
ATOM 673 C CA . ASP A 1 87 ? -15.795 0.567 18.844 1.00 92.88 87 ASP A CA 1
ATOM 674 C C . ASP A 1 87 ? -16.052 -0.492 19.919 1.00 92.88 87 ASP A C 1
ATOM 676 O O . ASP A 1 87 ? -16.911 -0.309 20.788 1.00 92.88 87 ASP A O 1
ATOM 680 N N . GLU A 1 88 ? -15.287 -1.582 19.929 1.00 92.56 88 GLU A N 1
ATOM 681 C CA . GLU A 1 88 ? -15.285 -2.520 21.047 1.00 92.56 88 GLU A CA 1
ATOM 682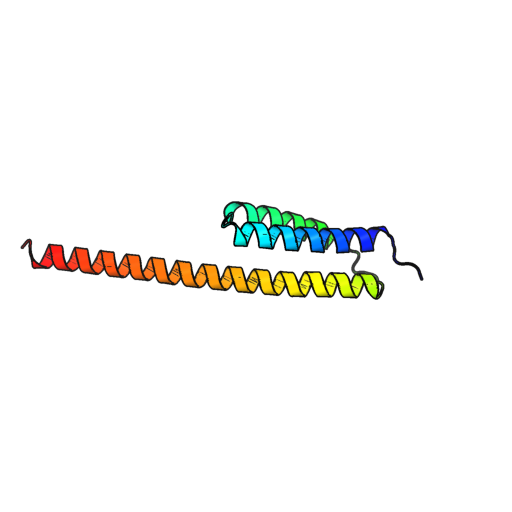 C C . GLU A 1 88 ? -14.792 -1.853 22.342 1.00 92.56 88 GLU A C 1
ATOM 684 O O . GLU A 1 88 ? -15.446 -1.961 23.383 1.00 92.56 88 GLU A O 1
ATOM 689 N N . GLY A 1 89 ? -13.697 -1.091 22.279 1.00 91.12 89 GLY A N 1
ATOM 690 C CA . GLY A 1 89 ? -13.168 -0.336 23.416 1.00 91.12 89 GLY A CA 1
ATOM 691 C C . GLY A 1 89 ? -14.181 0.661 23.989 1.00 91.12 89 GLY A C 1
ATOM 692 O O . GLY A 1 89 ? -14.389 0.711 25.206 1.00 91.12 89 GLY A O 1
ATOM 693 N N . LYS A 1 90 ? -14.884 1.404 23.124 1.00 91.00 90 LYS A N 1
ATOM 694 C CA . LYS A 1 90 ? -15.977 2.308 23.532 1.00 91.00 90 LYS A CA 1
ATOM 695 C C . LYS A 1 90 ? -17.106 1.550 24.230 1.00 91.00 90 LYS A C 1
ATOM 697 O O . LYS A 1 90 ? -17.552 1.979 25.295 1.00 91.00 90 LYS A O 1
ATOM 702 N N . ARG A 1 91 ? -17.545 0.413 23.673 1.00 90.06 91 ARG A N 1
ATOM 703 C CA . ARG A 1 91 ? -18.597 -0.428 24.272 1.00 90.06 91 ARG A CA 1
ATOM 704 C C . ARG A 1 91 ? -18.192 -0.956 25.647 1.00 90.06 91 ARG A C 1
ATOM 706 O O . ARG A 1 91 ? -18.973 -0.838 26.589 1.00 90.06 91 ARG A O 1
ATOM 713 N N . ARG A 1 92 ? -16.959 -1.452 25.798 1.00 89.69 92 ARG A N 1
ATOM 714 C CA . ARG A 1 92 ? -16.417 -1.901 27.095 1.00 89.69 92 ARG A CA 1
ATOM 715 C C . ARG A 1 92 ? -16.395 -0.764 28.122 1.00 89.69 92 ARG A C 1
ATOM 717 O O . ARG A 1 92 ? -16.841 -0.952 29.251 1.00 89.69 92 ARG A O 1
ATOM 724 N N . LYS A 1 93 ? -15.959 0.438 27.729 1.00 90.81 93 LYS A N 1
ATOM 725 C CA . LYS A 1 93 ? -15.951 1.623 28.606 1.00 90.81 93 LYS A CA 1
ATOM 726 C C . LYS A 1 93 ? -17.358 2.017 29.071 1.00 90.81 93 LYS A C 1
ATOM 728 O O . LYS A 1 93 ? -17.544 2.346 30.244 1.00 90.81 93 LYS A O 1
ATOM 733 N N . LEU A 1 94 ? -18.344 1.970 28.174 1.00 89.81 94 LEU A N 1
ATOM 734 C CA . LEU A 1 94 ? -19.746 2.236 28.507 1.00 89.81 94 LEU A CA 1
ATOM 735 C C . LEU A 1 94 ? -20.310 1.186 29.471 1.00 89.81 94 LEU A C 1
ATOM 737 O O . LEU A 1 94 ? -20.954 1.562 30.446 1.00 89.81 94 LEU A O 1
ATOM 741 N N . ALA A 1 95 ? -20.019 -0.099 29.251 1.00 87.38 95 ALA A N 1
ATOM 742 C CA . ALA A 1 95 ? -20.450 -1.178 30.139 1.00 87.38 95 ALA A CA 1
ATOM 743 C C . ALA A 1 95 ? -19.889 -1.012 31.562 1.00 87.38 95 ALA A C 1
ATOM 745 O O . ALA A 1 95 ? -20.649 -1.067 32.527 1.00 87.38 95 ALA A O 1
ATOM 746 N N . ILE A 1 96 ? -18.588 -0.723 31.697 1.00 89.44 96 ILE A N 1
ATOM 747 C CA . ILE A 1 96 ? -17.945 -0.463 32.998 1.00 89.44 96 ILE A CA 1
ATOM 748 C C . ILE A 1 96 ? -18.585 0.748 33.688 1.00 89.44 96 ILE A C 1
ATOM 750 O O . ILE A 1 96 ? -18.902 0.696 34.875 1.00 89.44 96 ILE A O 1
ATOM 754 N N . SER A 1 97 ? -18.816 1.827 32.937 1.00 86.75 97 SER A N 1
ATOM 755 C CA . SER A 1 97 ? -19.427 3.053 33.467 1.00 86.75 97 SER A CA 1
ATOM 756 C C . SER A 1 97 ? -20.880 2.826 33.910 1.00 86.75 97 SER A C 1
ATOM 758 O O . SER A 1 97 ? -21.309 3.380 34.920 1.00 86.75 97 SER A O 1
ATOM 760 N N . GLY A 1 98 ? -21.631 1.994 33.181 1.00 83.75 98 GLY A N 1
ATOM 761 C CA . GLY A 1 98 ? -22.986 1.573 33.541 1.00 83.75 98 GLY A CA 1
ATOM 762 C C . GLY A 1 98 ? -23.016 0.736 34.819 1.00 83.75 98 GLY A C 1
ATOM 763 O O . GLY A 1 98 ? -23.815 1.020 35.708 1.00 83.75 98 GLY A O 1
ATOM 764 N N . TYR A 1 99 ? -22.101 -0.229 34.951 1.00 80.19 99 TYR A N 1
ATOM 765 C CA . TYR A 1 99 ? -21.958 -1.038 36.165 1.00 80.19 99 TYR A CA 1
ATOM 766 C C . TYR A 1 99 ? -21.606 -0.189 37.388 1.00 80.19 99 TYR A C 1
ATOM 768 O O . TYR A 1 99 ? -22.301 -0.274 38.395 1.00 80.19 99 TYR A O 1
ATOM 776 N N . ALA A 1 100 ? -20.598 0.684 37.287 1.00 76.38 100 ALA A N 1
ATOM 777 C CA . ALA A 1 100 ? -20.198 1.563 38.388 1.00 76.38 100 ALA A CA 1
ATOM 778 C C . ALA A 1 100 ? -21.355 2.450 38.884 1.00 76.38 100 ALA A C 1
ATOM 780 O O . ALA A 1 100 ? -21.484 2.696 40.081 1.00 76.38 100 ALA A O 1
ATOM 781 N N . ARG A 1 101 ? -22.231 2.894 37.971 1.00 75.12 101 ARG A N 1
ATOM 782 C CA . ARG A 1 101 ? -23.423 3.688 38.298 1.00 75.12 101 ARG A CA 1
ATOM 783 C C . ARG A 1 101 ? -24.550 2.857 38.920 1.00 75.12 101 ARG A C 1
ATOM 785 O O . ARG A 1 101 ? -25.321 3.399 39.699 1.00 75.12 101 ARG A O 1
ATOM 792 N N . ALA A 1 102 ? -24.650 1.572 38.578 1.00 74.19 102 ALA A N 1
ATOM 793 C CA . ALA A 1 102 ? -25.667 0.661 39.101 1.00 74.19 102 ALA A CA 1
ATOM 794 C C . ALA A 1 102 ? -25.324 0.094 40.491 1.00 74.19 102 ALA A C 1
ATOM 796 O O . ALA A 1 102 ? -26.232 -0.271 41.229 1.00 74.19 102 ALA A O 1
ATOM 797 N N . THR A 1 103 ? -24.038 0.008 40.852 1.00 74.75 103 THR A N 1
ATOM 798 C CA . THR A 1 103 ? -23.585 -0.578 42.130 1.00 74.75 103 THR A CA 1
ATOM 799 C C . THR A 1 103 ? -23.086 0.441 43.159 1.00 74.75 103 THR A C 1
ATOM 801 O O . THR A 1 103 ? -22.806 0.054 44.288 1.00 74.75 103 THR A O 1
ATOM 804 N N . GLY A 1 104 ? -22.911 1.710 42.779 1.00 65.06 104 GLY A N 1
ATOM 805 C CA . GLY A 1 104 ? -22.362 2.773 43.635 1.00 65.06 104 GLY A CA 1
ATOM 806 C C . GLY A 1 104 ? -23.357 3.861 44.061 1.00 65.06 104 GLY A C 1
ATOM 807 O O . GLY A 1 104 ? -22.907 4.938 44.446 1.00 65.06 104 GLY A O 1
ATOM 808 N N . GLY A 1 105 ? -24.667 3.617 43.926 1.00 50.41 105 GLY A N 1
ATOM 809 C CA . GLY A 1 105 ? -25.750 4.537 44.306 1.00 50.41 105 GLY A CA 1
ATOM 810 C C . GLY A 1 105 ? -26.510 4.073 45.537 1.00 50.41 105 GLY A C 1
ATOM 811 O O . GLY A 1 105 ? -26.755 2.850 45.629 1.00 50.41 105 GLY A O 1
#

pLDDT: mean 85.21, std 8.91, range [48.56, 93.69]

Sequence (105 aa):
MNPDPGVEALAQRLLEMVAAEQRLIAEGRLEEVPAALEQRQKVMRQIPTDQAPPPAVREMLDKVREEGDRTLTLLCALRDELASHLDEGKRRKLAISGYARATGG

Secondary structure (DSSP, 8-state):
-PPPHHHHHHHHHHHHHHHHHHHHHHTT-TTTHHHHHHHHHHHHTTS--SSPPPHHHHHHHHHHHHHHHHHHHHHHHHHHHHHHHHHHHHHHHHHHHHHHHHH--